Protein AF-A0A3B8MTR1-F1 (afdb_monomer_lite)

Structure (mmCIF, N/CA/C/O backbone):
data_AF-A0A3B8MTR1-F1
#
_entry.id   AF-A0A3B8MTR1-F1
#
loop_
_atom_site.group_PDB
_atom_site.id
_atom_site.type_symbol
_atom_site.label_atom_id
_atom_site.label_alt_id
_atom_site.label_comp_id
_atom_site.label_asym_id
_atom_site.label_entity_id
_atom_site.label_seq_id
_atom_site.pdbx_PDB_ins_code
_atom_site.Cartn_x
_atom_site.Cartn_y
_atom_site.Cartn_z
_atom_site.occupancy
_atom_site.B_iso_or_equiv
_atom_site.auth_seq_id
_atom_site.auth_comp_id
_atom_site.auth_asym_id
_atom_site.auth_atom_id
_atom_site.pdbx_PDB_model_num
ATOM 1 N N . MET A 1 1 ? -18.621 -8.463 -2.144 1.00 40.91 1 MET A N 1
ATOM 2 C CA . MET A 1 1 ? -19.181 -7.485 -1.188 1.00 40.91 1 MET A CA 1
ATOM 3 C C . MET A 1 1 ? -18.095 -7.202 -0.166 1.00 40.91 1 MET A C 1
ATOM 5 O O . MET A 1 1 ? -17.758 -8.110 0.584 1.00 40.91 1 MET A O 1
ATOM 9 N N . ASN A 1 2 ? -17.494 -6.010 -0.208 1.00 54.06 2 ASN A N 1
ATOM 10 C CA . ASN A 1 2 ? -16.421 -5.620 0.709 1.00 54.06 2 ASN A CA 1
ATOM 11 C C . ASN A 1 2 ? -16.984 -5.531 2.130 1.00 54.06 2 ASN A C 1
ATOM 13 O O . ASN A 1 2 ? -17.781 -4.647 2.432 1.00 54.06 2 ASN A O 1
ATOM 17 N N . ALA A 1 3 ? -16.611 -6.479 2.989 1.00 62.44 3 ALA A N 1
ATOM 18 C CA . ALA A 1 3 ? -17.027 -6.463 4.384 1.00 62.44 3 ALA A CA 1
ATOM 19 C C . ALA A 1 3 ? -16.360 -5.281 5.105 1.00 62.44 3 ALA A C 1
ATOM 21 O O . ALA A 1 3 ? -15.131 -5.135 5.074 1.00 62.44 3 ALA A O 1
ATOM 22 N N . VAL A 1 4 ? -17.178 -4.448 5.748 1.00 74.31 4 VAL A N 1
ATOM 23 C CA . VAL A 1 4 ? -16.729 -3.373 6.642 1.00 74.31 4 VAL A CA 1
ATOM 24 C C . VAL A 1 4 ? -15.880 -3.994 7.753 1.00 74.31 4 VAL A C 1
ATOM 26 O O . VAL A 1 4 ? -16.245 -5.036 8.305 1.00 74.31 4 VAL A O 1
ATOM 29 N N . LEU A 1 5 ? -14.721 -3.398 8.046 1.00 86.44 5 LEU A N 1
ATOM 30 C CA . LEU A 1 5 ? -13.875 -3.872 9.139 1.00 86.44 5 LEU A CA 1
ATOM 31 C C . LEU A 1 5 ? -14.591 -3.640 10.478 1.00 86.44 5 LEU A C 1
ATOM 33 O O . LEU A 1 5 ? -15.208 -2.587 10.655 1.00 86.44 5 LEU A O 1
ATOM 37 N N . PRO A 1 6 ? -14.520 -4.588 11.430 1.00 89.75 6 PRO A N 1
ATOM 38 C CA . PRO A 1 6 ? -15.045 -4.344 12.766 1.00 89.75 6 PRO A CA 1
ATOM 39 C C . PRO A 1 6 ? -14.324 -3.138 13.389 1.00 89.75 6 PRO A C 1
ATOM 41 O O . PRO A 1 6 ? -13.149 -2.922 13.078 1.00 89.75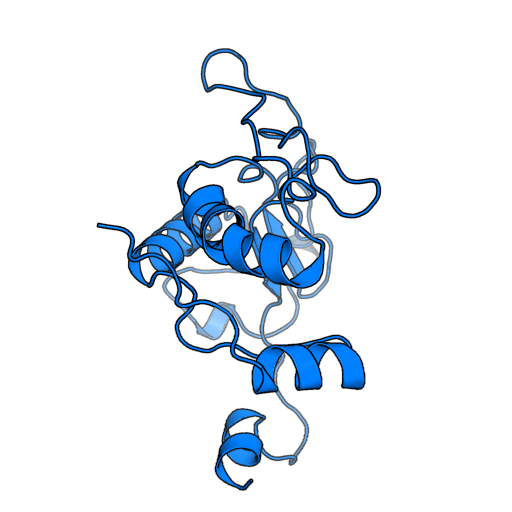 6 PRO A O 1
ATOM 44 N N . PRO A 1 7 ? -14.994 -2.358 14.253 1.00 91.81 7 PRO A N 1
ATOM 45 C CA . PRO A 1 7 ? -14.360 -1.248 14.958 1.00 91.81 7 PRO A CA 1
ATOM 46 C C . PRO A 1 7 ? -13.150 -1.720 15.781 1.00 91.81 7 PRO A C 1
ATOM 48 O O . PRO A 1 7 ? -13.041 -2.906 16.109 1.00 91.81 7 PRO A O 1
ATOM 51 N N . LEU A 1 8 ? -12.242 -0.794 16.102 1.00 94.50 8 LEU A N 1
ATOM 52 C CA . LEU A 1 8 ? -11.182 -1.067 17.068 1.00 94.50 8 LEU A CA 1
ATOM 53 C C . LEU A 1 8 ? -11.823 -1.336 18.434 1.00 94.50 8 LEU A C 1
ATOM 55 O O . LEU A 1 8 ? -12.811 -0.698 18.806 1.00 94.50 8 LEU A O 1
ATOM 59 N N . THR A 1 9 ? -11.285 -2.304 19.172 1.00 95.38 9 THR A N 1
ATOM 60 C CA . THR A 1 9 ? -11.701 -2.531 20.559 1.00 95.38 9 THR A CA 1
ATOM 61 C C . THR A 1 9 ? -11.046 -1.510 21.485 1.00 95.38 9 THR A C 1
ATOM 63 O O . THR A 1 9 ? -10.093 -0.825 21.106 1.00 95.38 9 THR A O 1
ATOM 66 N N . THR A 1 10 ? -11.520 -1.426 22.727 1.00 95.75 10 THR A N 1
ATOM 67 C CA . THR A 1 10 ? -10.874 -0.604 23.757 1.00 95.75 10 THR A CA 1
ATOM 68 C C . THR A 1 10 ? -9.403 -0.985 23.923 1.00 95.75 10 THR A C 1
ATOM 70 O O . THR A 1 10 ? -8.546 -0.110 23.962 1.00 95.75 10 THR A O 1
ATOM 73 N N . GLU A 1 11 ? -9.089 -2.282 23.917 1.00 96.00 11 GLU A N 1
ATOM 74 C CA . GLU A 1 11 ? -7.717 -2.783 24.030 1.00 96.00 11 GLU A CA 1
ATOM 75 C C . GLU A 1 11 ? -6.856 -2.399 22.818 1.00 96.00 11 GLU A C 1
ATOM 77 O O . GLU A 1 11 ? -5.685 -2.068 22.988 1.00 96.00 11 GLU A O 1
ATOM 82 N N . ASP A 1 12 ? -7.411 -2.410 21.597 1.00 95.94 12 ASP A N 1
ATOM 83 C CA . ASP A 1 12 ? -6.696 -1.929 20.405 1.00 95.94 12 ASP A CA 1
ATOM 84 C C . ASP A 1 12 ? -6.325 -0.440 20.550 1.00 95.94 12 ASP A C 1
ATOM 86 O O . ASP A 1 12 ? -5.208 -0.038 20.213 1.00 95.94 12 ASP A O 1
ATOM 90 N N . ILE A 1 13 ? -7.258 0.378 21.051 1.00 95.25 13 ILE A N 1
ATOM 91 C CA . ILE A 1 13 ? -7.058 1.819 21.257 1.00 95.25 13 ILE A CA 1
ATOM 92 C C . ILE A 1 13 ? -6.037 2.059 22.373 1.00 95.25 13 ILE A C 1
ATOM 94 O O . ILE A 1 13 ? -5.127 2.868 22.201 1.00 95.25 13 ILE A O 1
ATOM 98 N N . GLU A 1 14 ? -6.122 1.331 23.486 1.00 95.44 14 GLU A N 1
ATOM 99 C CA . GLU A 1 14 ? -5.139 1.402 24.572 1.00 95.44 14 GLU A CA 1
ATOM 100 C C . GLU A 1 14 ? -3.734 1.022 24.090 1.00 95.44 14 GLU A C 1
ATOM 102 O O . GLU A 1 14 ? -2.773 1.738 24.381 1.00 95.44 14 GLU A O 1
ATOM 107 N N . GLN A 1 15 ? -3.603 -0.048 23.295 1.00 95.56 15 GLN A N 1
ATOM 108 C CA . GLN A 1 15 ? -2.327 -0.429 22.682 1.00 95.56 15 GLN A CA 1
ATOM 109 C C . GLN A 1 15 ? -1.788 0.668 21.767 1.00 95.56 15 GLN A C 1
ATOM 111 O O . GLN A 1 15 ? -0.591 0.962 21.818 1.00 95.56 15 GLN A O 1
ATOM 116 N N . PHE A 1 16 ? -2.652 1.283 20.957 1.00 94.56 16 PHE A N 1
ATOM 117 C CA . PHE A 1 16 ? -2.261 2.386 20.090 1.00 94.56 16 PHE A CA 1
ATOM 118 C C . PHE A 1 16 ? -1.787 3.602 20.895 1.00 94.56 16 PHE A C 1
ATOM 120 O O . PHE A 1 16 ? -0.731 4.149 20.592 1.00 94.56 16 PHE A O 1
ATOM 127 N N . VAL A 1 17 ? -2.507 3.996 21.949 1.00 94.12 17 VAL A N 1
ATOM 128 C CA . VAL A 1 17 ? -2.125 5.125 22.816 1.00 94.12 17 VAL A CA 1
ATOM 129 C C . VAL A 1 17 ? -0.794 4.861 23.526 1.00 94.12 17 VAL A C 1
ATOM 131 O O . VAL A 1 17 ? 0.030 5.766 23.636 1.00 94.12 17 VAL A O 1
ATOM 134 N N . GLN A 1 18 ? -0.561 3.631 23.988 1.00 96.00 18 GLN A N 1
ATOM 135 C CA . GLN A 1 18 ? 0.661 3.271 24.713 1.00 96.00 18 GLN A CA 1
ATOM 136 C C . GLN A 1 18 ? 1.885 3.129 23.799 1.00 96.00 18 GLN A C 1
ATOM 138 O O . GLN A 1 18 ? 2.979 3.542 24.179 1.00 96.00 18 GLN A O 1
ATOM 143 N N . ASN A 1 19 ? 1.716 2.543 22.609 1.00 95.62 19 ASN A N 1
ATOM 144 C CA . ASN A 1 19 ? 2.835 2.131 21.752 1.00 95.62 19 ASN A CA 1
ATOM 145 C C . ASN A 1 19 ? 2.981 2.966 20.471 1.00 95.62 19 ASN A C 1
ATOM 147 O O . ASN A 1 19 ? 3.991 2.859 19.779 1.00 95.62 19 ASN A O 1
ATOM 151 N N . GLY A 1 20 ? 1.974 3.766 20.119 1.00 90.50 20 GLY A N 1
ATOM 152 C CA . GLY A 1 20 ? 1.902 4.510 18.860 1.00 90.50 20 GLY A CA 1
ATOM 153 C C . GLY A 1 20 ? 1.512 3.666 17.640 1.00 90.50 20 GLY A C 1
ATOM 154 O O . GLY A 1 20 ? 1.528 4.176 16.521 1.00 90.50 20 GLY A O 1
ATOM 155 N N . PHE A 1 21 ? 1.179 2.381 17.815 1.00 91.25 21 PHE A N 1
ATOM 156 C CA . PHE A 1 21 ? 0.740 1.492 16.736 1.00 91.25 21 PHE A CA 1
ATOM 157 C C . PHE A 1 21 ? -0.171 0.368 17.248 1.00 91.25 21 PHE A C 1
ATOM 159 O O . PHE A 1 21 ? -0.127 -0.001 18.418 1.00 91.25 21 PHE A O 1
ATOM 166 N N . VAL A 1 22 ? -0.962 -0.213 16.340 1.00 91.50 22 VAL A N 1
ATOM 167 C CA . VAL A 1 22 ? -1.753 -1.431 16.576 1.00 91.50 22 VAL A CA 1
ATOM 168 C C . VAL A 1 22 ? -1.609 -2.381 15.386 1.00 91.50 22 VAL A C 1
ATOM 170 O O . VAL A 1 22 ? -1.570 -1.950 14.233 1.00 91.50 22 VAL A O 1
ATOM 173 N N . ILE A 1 23 ? -1.514 -3.687 15.652 1.00 90.25 23 ILE A N 1
ATOM 174 C CA . ILE A 1 23 ? -1.383 -4.714 14.610 1.00 90.25 23 ILE A CA 1
ATOM 175 C C . ILE A 1 23 ? -2.715 -5.437 14.439 1.00 90.25 23 ILE A C 1
ATOM 177 O O . ILE A 1 23 ? -3.147 -6.202 15.300 1.00 90.25 23 ILE A O 1
ATOM 181 N N . LYS A 1 24 ? -3.339 -5.263 13.274 1.00 89.19 24 LYS A N 1
ATOM 182 C CA . LYS A 1 24 ? -4.597 -5.927 12.923 1.00 89.19 24 LYS A CA 1
ATOM 183 C C . LYS A 1 24 ? -4.369 -6.934 11.797 1.00 89.19 24 LYS A C 1
ATOM 185 O O . LYS A 1 24 ? -3.812 -6.619 10.747 1.00 89.19 24 LYS A O 1
ATOM 190 N N . ARG A 1 25 ? -4.796 -8.178 12.018 1.00 88.44 25 ARG A N 1
ATOM 191 C CA . ARG A 1 25 ? -4.672 -9.270 11.038 1.00 88.44 25 ARG A CA 1
ATOM 192 C C . ARG A 1 25 ? -5.911 -9.337 10.150 1.00 88.44 25 ARG A C 1
ATOM 194 O O . ARG A 1 25 ? -7.003 -9.004 10.593 1.00 88.44 25 ARG A O 1
ATOM 201 N N . LYS A 1 26 ? -5.742 -9.851 8.925 1.00 86.00 26 LYS A N 1
ATOM 202 C CA . LYS A 1 26 ? -6.838 -10.102 7.963 1.00 86.00 26 LYS A CA 1
ATOM 203 C C . LYS A 1 26 ? -7.657 -8.848 7.609 1.00 86.00 26 LYS A C 1
ATOM 205 O O . LYS A 1 26 ? -8.849 -8.937 7.344 1.00 86.00 26 LYS A O 1
ATOM 210 N N . VAL A 1 27 ? -7.004 -7.686 7.615 1.00 88.19 27 VAL A N 1
ATOM 211 C CA . VAL A 1 27 ? -7.631 -6.393 7.293 1.00 88.19 27 VAL A CA 1
ATOM 212 C C . VAL A 1 27 ? -7.679 -6.115 5.800 1.00 88.19 27 VAL A C 1
ATOM 214 O O . VAL A 1 27 ? -8.575 -5.427 5.330 1.00 88.19 27 VAL A O 1
ATOM 217 N N . LEU A 1 28 ? -6.719 -6.659 5.054 1.00 87.50 28 LEU A N 1
ATOM 218 C CA . LEU A 1 28 ? -6.625 -6.494 3.612 1.00 87.50 28 LEU A CA 1
ATOM 219 C C . LEU A 1 28 ? -7.468 -7.558 2.910 1.00 87.50 28 LEU A C 1
ATOM 221 O O . LEU A 1 28 ? -7.451 -8.726 3.307 1.00 87.50 28 LEU A O 1
ATOM 225 N N . ASP A 1 29 ? -8.211 -7.155 1.879 1.00 88.19 29 ASP A N 1
ATOM 226 C CA . ASP A 1 29 ? -8.983 -8.091 1.062 1.00 88.19 29 ASP A CA 1
ATOM 227 C C . ASP A 1 29 ? -8.014 -8.904 0.181 1.00 88.19 29 ASP A C 1
ATOM 229 O O . ASP A 1 29 ? -7.235 -8.305 -0.566 1.00 88.19 29 ASP A O 1
ATOM 233 N N . PRO A 1 30 ? -8.024 -10.250 0.241 1.00 89.88 30 PRO A N 1
ATOM 234 C CA . PRO A 1 30 ? -7.091 -11.068 -0.530 1.00 89.88 30 PRO A CA 1
ATOM 235 C C . PRO A 1 30 ? -7.188 -10.882 -2.051 1.00 89.88 30 PRO A C 1
ATOM 237 O O . PRO A 1 30 ? -6.163 -10.971 -2.731 1.00 89.88 30 PRO A O 1
ATOM 240 N N . ALA A 1 31 ? -8.385 -10.628 -2.588 1.00 90.69 31 ALA A N 1
ATOM 241 C CA . ALA A 1 31 ? -8.590 -10.407 -4.015 1.00 90.69 31 ALA A CA 1
ATOM 242 C C . ALA A 1 31 ? -8.032 -9.044 -4.439 1.00 90.69 31 ALA A C 1
ATOM 244 O O . ALA A 1 31 ? -7.302 -8.971 -5.426 1.00 90.69 31 ALA A O 1
ATOM 245 N N . LEU A 1 32 ? -8.267 -7.992 -3.647 1.00 89.31 32 LEU A N 1
ATOM 246 C CA . LEU A 1 32 ? -7.661 -6.678 -3.898 1.00 89.31 32 LEU A CA 1
ATOM 247 C C . LEU A 1 32 ? -6.132 -6.714 -3.726 1.00 89.31 32 LEU A C 1
ATOM 249 O O . LEU A 1 32 ? -5.412 -6.101 -4.509 1.00 89.31 32 LEU A O 1
ATOM 253 N N . CYS A 1 33 ? -5.598 -7.494 -2.777 1.00 90.06 33 CYS A N 1
ATOM 254 C CA . CYS A 1 33 ? -4.154 -7.737 -2.675 1.00 90.06 33 CYS A CA 1
ATOM 255 C C . CYS A 1 33 ? -3.587 -8.438 -3.915 1.00 90.06 33 CYS A C 1
ATOM 257 O O . CYS A 1 33 ? -2.474 -8.127 -4.343 1.00 90.06 33 CYS A O 1
ATOM 259 N N . ALA A 1 34 ? -4.311 -9.414 -4.469 1.00 91.50 34 ALA A N 1
ATOM 260 C CA . ALA A 1 34 ? -3.904 -10.080 -5.700 1.00 91.50 34 ALA A CA 1
ATOM 261 C C . ALA A 1 34 ? -3.896 -9.094 -6.874 1.00 91.50 34 ALA A C 1
ATOM 263 O O . ALA A 1 34 ? -2.882 -8.991 -7.557 1.00 91.50 34 ALA A O 1
ATOM 264 N N . ALA A 1 35 ? -4.952 -8.292 -7.016 1.00 90.31 35 ALA A N 1
ATOM 265 C CA . ALA A 1 35 ? -5.058 -7.274 -8.055 1.00 90.31 35 ALA A CA 1
ATOM 266 C C . ALA A 1 35 ? -3.975 -6.181 -7.927 1.00 90.31 35 ALA A C 1
ATOM 268 O O . ALA A 1 35 ? -3.398 -5.753 -8.924 1.00 90.31 35 ALA A O 1
ATOM 269 N N . ALA A 1 36 ? -3.642 -5.760 -6.703 1.00 88.75 36 ALA A N 1
ATOM 270 C CA . ALA A 1 36 ? -2.543 -4.832 -6.429 1.00 88.75 36 ALA A CA 1
ATOM 271 C C . ALA A 1 36 ? -1.184 -5.409 -6.855 1.00 88.75 36 ALA A C 1
ATOM 273 O O . ALA A 1 36 ? -0.368 -4.719 -7.467 1.00 88.75 36 ALA A O 1
ATOM 274 N N . ARG A 1 37 ? -0.945 -6.694 -6.564 1.00 91.31 37 ARG A N 1
ATOM 275 C CA . ARG A 1 37 ? 0.269 -7.404 -6.984 1.00 91.31 37 ARG A CA 1
ATOM 276 C C . ARG A 1 37 ? 0.330 -7.566 -8.503 1.00 91.31 37 ARG A C 1
ATOM 278 O O . ARG A 1 37 ? 1.409 -7.434 -9.072 1.00 91.31 37 ARG A O 1
ATOM 285 N N . ASP A 1 38 ? -0.799 -7.829 -9.154 1.00 92.62 38 ASP A N 1
ATOM 286 C CA . ASP A 1 38 ? -0.874 -7.927 -10.613 1.00 92.62 38 ASP A CA 1
ATOM 287 C C . ASP A 1 38 ? -0.493 -6.608 -11.281 1.00 92.62 38 ASP A C 1
ATOM 289 O O . ASP A 1 38 ? 0.320 -6.609 -12.204 1.00 92.62 38 ASP A O 1
ATOM 293 N N . ARG A 1 39 ? -1.007 -5.490 -10.760 1.00 89.44 39 ARG A N 1
ATOM 294 C CA . ARG A 1 39 ? -0.651 -4.138 -11.207 1.00 89.44 39 ARG A CA 1
ATOM 295 C C . ARG A 1 39 ? 0.821 -3.818 -10.986 1.00 89.44 39 ARG A C 1
ATOM 297 O O . ARG A 1 39 ? 1.463 -3.313 -11.899 1.00 89.44 39 ARG A O 1
ATOM 304 N N . LEU A 1 40 ? 1.367 -4.166 -9.816 1.00 90.31 40 LEU A N 1
ATOM 305 C CA . LEU A 1 40 ? 2.797 -4.017 -9.544 1.00 90.31 40 LEU A CA 1
ATOM 306 C C . LEU A 1 40 ? 3.623 -4.719 -10.630 1.00 90.31 40 LEU A C 1
ATOM 308 O O . LEU A 1 40 ? 4.455 -4.088 -11.271 1.00 90.31 40 LEU A O 1
ATOM 312 N N . TRP A 1 41 ? 3.334 -5.995 -10.903 1.00 92.75 41 TRP A N 1
ATOM 313 C CA . TRP A 1 41 ? 4.030 -6.755 -11.944 1.00 92.75 41 TRP A CA 1
ATOM 314 C C . TRP A 1 41 ? 3.801 -6.234 -13.364 1.00 92.75 41 TRP A C 1
ATOM 316 O O . TRP A 1 41 ? 4.714 -6.335 -14.178 1.00 92.75 41 TRP A O 1
ATOM 326 N N . ALA A 1 42 ? 2.628 -5.679 -13.673 1.00 91.00 42 ALA A N 1
ATOM 327 C CA . ALA A 1 42 ? 2.363 -5.061 -14.972 1.00 91.00 42 ALA A CA 1
ATOM 328 C C . ALA A 1 42 ? 3.261 -3.837 -15.217 1.00 91.00 42 ALA A C 1
ATOM 330 O O . ALA A 1 42 ? 3.724 -3.632 -16.337 1.00 91.00 42 ALA A O 1
ATOM 331 N N . GLY A 1 43 ? 3.570 -3.081 -14.160 1.00 87.38 43 GLY A N 1
ATOM 332 C CA . GLY A 1 43 ? 4.538 -1.988 -14.191 1.00 87.38 43 GLY A CA 1
ATOM 333 C C . GLY A 1 43 ? 6.000 -2.446 -14.155 1.00 87.38 43 GLY A C 1
ATOM 334 O O . GLY A 1 43 ? 6.892 -1.608 -14.075 1.00 87.38 43 GLY A O 1
ATOM 335 N N . ASN A 1 44 ? 6.314 -3.744 -14.168 1.00 90.69 44 ASN A N 1
ATOM 336 C CA . ASN A 1 44 ? 7.704 -4.190 -14.103 1.00 90.69 44 ASN A CA 1
ATOM 337 C C . ASN A 1 44 ? 8.461 -3.858 -15.398 1.00 90.69 44 ASN A C 1
ATOM 339 O O . ASN A 1 44 ? 8.132 -4.370 -16.464 1.00 90.69 44 ASN A O 1
ATOM 343 N N . THR A 1 45 ? 9.524 -3.060 -15.296 1.00 88.38 45 THR A N 1
ATOM 344 C CA . THR A 1 45 ? 10.445 -2.794 -16.417 1.00 88.38 45 THR A CA 1
ATOM 345 C C . THR A 1 45 ? 11.828 -3.413 -16.207 1.00 88.38 45 THR A C 1
ATOM 347 O O . THR A 1 45 ? 12.739 -3.159 -16.991 1.00 88.38 45 THR A O 1
ATOM 350 N N . SER A 1 46 ? 11.989 -4.229 -15.162 1.00 89.38 46 SER A N 1
ATOM 351 C CA . SER A 1 46 ? 13.208 -4.987 -14.904 1.00 89.38 46 SER A CA 1
ATOM 352 C C . SER A 1 46 ? 13.312 -6.204 -15.815 1.00 89.38 46 SER A C 1
ATOM 354 O O . SER A 1 46 ? 12.354 -6.955 -15.989 1.00 89.38 46 SER A O 1
ATOM 356 N N . ILE A 1 47 ? 14.514 -6.442 -16.339 1.00 86.88 47 ILE A N 1
ATOM 357 C CA . ILE A 1 47 ? 14.851 -7.685 -17.051 1.00 86.88 47 ILE A CA 1
ATOM 358 C C . ILE A 1 47 ? 15.283 -8.815 -16.101 1.00 86.88 47 ILE A C 1
ATOM 360 O O . ILE A 1 47 ? 15.418 -9.960 -16.531 1.00 86.88 47 ILE A O 1
ATOM 364 N N . GLN A 1 48 ? 15.535 -8.494 -14.829 1.00 87.81 48 GLN A N 1
ATOM 365 C CA . GLN A 1 48 ? 16.060 -9.419 -13.821 1.00 87.81 48 GLN A CA 1
ATOM 366 C C . GLN A 1 48 ? 14.945 -9.970 -12.940 1.00 87.81 48 GLN A C 1
ATOM 368 O O . GLN A 1 48 ? 14.867 -11.179 -12.739 1.00 87.81 48 GLN A O 1
ATOM 373 N N . LEU A 1 49 ? 14.050 -9.100 -12.465 1.00 91.31 49 LEU A N 1
ATOM 374 C CA . LEU A 1 49 ? 12.891 -9.498 -11.678 1.00 91.31 49 LEU A CA 1
ATOM 375 C C . LEU A 1 49 ? 11.879 -10.213 -12.568 1.00 91.31 49 LEU A C 1
ATOM 377 O O . LEU A 1 49 ? 11.258 -9.606 -13.444 1.00 91.31 49 LEU A O 1
ATOM 381 N N . ARG A 1 50 ? 11.668 -11.503 -12.309 1.00 92.56 50 ARG A N 1
ATOM 382 C CA . ARG A 1 50 ? 10.707 -12.336 -13.033 1.00 92.56 50 ARG A CA 1
ATOM 383 C C . ARG A 1 50 ? 9.552 -12.736 -12.129 1.00 92.56 50 ARG A C 1
ATOM 385 O O . ARG A 1 50 ? 9.750 -13.381 -11.105 1.00 92.56 50 ARG A O 1
ATOM 392 N N . ARG A 1 51 ? 8.327 -12.414 -12.551 1.00 93.88 51 ARG A N 1
ATOM 393 C CA . ARG A 1 51 ? 7.092 -12.722 -11.810 1.00 93.88 51 ARG A CA 1
ATOM 394 C C . ARG A 1 51 ? 6.918 -14.202 -11.485 1.00 93.88 51 ARG A C 1
ATOM 396 O O . ARG A 1 51 ? 6.384 -14.524 -10.434 1.00 93.88 51 ARG A O 1
ATOM 403 N N . ASP A 1 52 ? 7.341 -15.083 -12.377 1.00 94.75 52 ASP A N 1
ATOM 404 C CA . ASP A 1 52 ? 7.105 -16.522 -12.230 1.00 94.75 52 ASP A CA 1
ATOM 405 C C . ASP A 1 52 ? 8.341 -17.272 -11.713 1.00 94.75 52 ASP A C 1
ATOM 407 O O . ASP A 1 52 ? 8.352 -18.499 -11.664 1.00 94.75 52 ASP A O 1
ATOM 411 N N . ASP A 1 53 ? 9.387 -16.544 -11.309 1.00 93.88 53 ASP A N 1
ATOM 412 C CA . ASP A 1 53 ? 10.637 -17.119 -10.815 1.00 93.88 53 ASP A CA 1
ATOM 413 C C . ASP A 1 53 ? 11.072 -16.439 -9.503 1.00 93.88 53 ASP A C 1
ATOM 415 O O . ASP A 1 53 ? 11.809 -15.445 -9.526 1.00 93.88 53 ASP A O 1
ATOM 419 N N . PRO A 1 54 ? 10.637 -16.977 -8.345 1.00 91.06 54 PRO A N 1
ATOM 420 C CA . PRO A 1 54 ? 10.952 -16.425 -7.029 1.00 91.06 54 PRO A CA 1
ATOM 421 C C . PRO A 1 54 ? 12.442 -16.336 -6.705 1.00 91.06 54 PRO A C 1
ATOM 423 O O . PRO A 1 54 ? 12.827 -15.543 -5.847 1.00 91.06 54 PRO A O 1
ATOM 426 N N . SER A 1 55 ? 13.294 -17.114 -7.385 1.00 89.75 55 SER A N 1
ATOM 427 C CA . SER A 1 55 ? 14.746 -17.032 -7.186 1.00 89.75 55 SER A CA 1
ATOM 428 C C . SER A 1 55 ? 15.313 -15.675 -7.608 1.00 89.75 55 SER A C 1
ATOM 430 O O . SER A 1 55 ? 16.329 -15.239 -7.076 1.00 89.75 55 SER A O 1
ATOM 432 N N . THR A 1 56 ? 14.615 -14.967 -8.501 1.00 90.94 56 THR A N 1
ATOM 433 C CA . THR A 1 56 ? 15.001 -13.626 -8.956 1.00 90.94 56 THR A CA 1
ATOM 434 C C . THR A 1 56 ? 14.632 -12.514 -7.978 1.00 90.94 56 THR A C 1
ATOM 436 O O . THR A 1 56 ? 15.029 -11.374 -8.185 1.00 90.94 56 THR A O 1
ATOM 439 N N . TRP A 1 57 ? 13.860 -12.807 -6.927 1.00 90.00 57 TRP A N 1
ATOM 440 C CA . TRP A 1 57 ? 13.372 -11.784 -5.996 1.00 90.00 57 TRP A CA 1
ATOM 441 C C . TRP A 1 57 ? 14.330 -11.533 -4.833 1.00 90.00 57 TRP A C 1
ATOM 443 O O . TRP A 1 57 ? 14.070 -10.640 -4.032 1.00 90.00 57 TRP A O 1
ATOM 453 N N . ILE A 1 58 ? 15.385 -12.342 -4.698 1.00 88.50 58 ILE A N 1
ATOM 454 C CA . ILE A 1 58 ? 16.314 -12.272 -3.573 1.00 88.50 58 ILE A CA 1
ATOM 455 C C . ILE A 1 58 ? 17.503 -11.376 -3.919 1.00 88.50 58 ILE A C 1
ATOM 457 O O . ILE A 1 58 ? 18.155 -11.559 -4.945 1.00 88.50 58 ILE A O 1
ATOM 461 N N . GLY A 1 59 ? 17.839 -10.481 -2.995 1.00 81.12 59 GLY A N 1
ATOM 462 C CA . GLY A 1 59 ? 19.059 -9.687 -3.047 1.00 81.12 59 GLY A CA 1
ATOM 463 C C . GLY A 1 59 ? 18.887 -8.323 -3.714 1.00 81.12 59 GLY A C 1
ATOM 464 O O . GLY A 1 59 ? 17.780 -7.926 -4.090 1.00 81.12 59 GLY A O 1
ATOM 465 N N . PRO A 1 60 ? 19.984 -7.554 -3.795 1.00 86.06 60 PRO A N 1
ATOM 466 C CA . PRO A 1 60 ? 19.946 -6.254 -4.428 1.00 86.06 60 PRO A CA 1
ATOM 467 C C . PRO A 1 60 ? 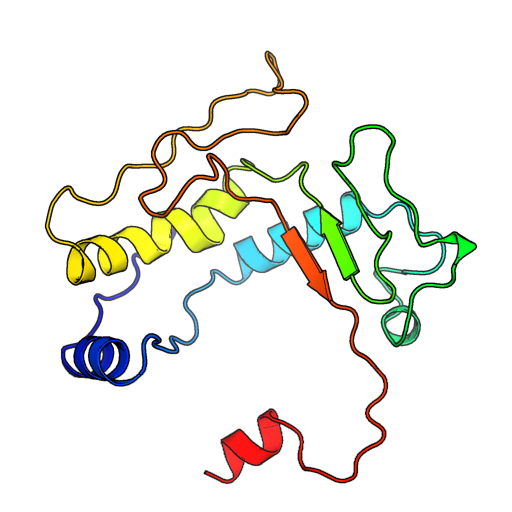19.765 -6.399 -5.941 1.00 86.06 60 PRO A C 1
ATOM 469 O O . PRO A 1 60 ? 20.363 -7.263 -6.584 1.00 86.06 60 PRO A O 1
ATOM 472 N N . LEU A 1 61 ? 18.987 -5.491 -6.517 1.00 87.69 61 LEU A N 1
ATOM 473 C CA . LEU A 1 61 ? 18.941 -5.258 -7.949 1.00 87.69 61 LEU A CA 1
ATOM 474 C C . LEU A 1 61 ? 20.345 -4.904 -8.451 1.00 87.69 61 LEU A C 1
ATOM 476 O O . LEU A 1 61 ? 21.030 -4.089 -7.819 1.00 87.69 61 LEU A O 1
ATOM 480 N N . PRO A 1 62 ? 20.783 -5.464 -9.589 1.00 88.38 62 PRO A N 1
ATOM 481 C CA . PRO A 1 62 ? 22.044 -5.057 -10.189 1.00 88.38 62 PRO A CA 1
ATOM 482 C C . PRO A 1 62 ? 21.979 -3.584 -10.598 1.00 88.38 62 PRO A C 1
ATOM 484 O O . PRO A 1 62 ? 20.919 -3.094 -10.980 1.00 88.38 62 PRO A O 1
ATOM 487 N N . GLU A 1 63 ? 23.119 -2.889 -10.578 1.00 90.38 63 GLU A N 1
ATOM 488 C CA . GLU A 1 63 ? 23.199 -1.452 -10.898 1.00 90.38 63 GLU A CA 1
ATOM 489 C C . GLU A 1 63 ? 22.545 -1.100 -12.243 1.00 90.38 63 GLU A C 1
ATOM 491 O O . GLU A 1 63 ? 21.885 -0.074 -12.367 1.00 90.38 63 GLU A O 1
ATOM 496 N N . SER A 1 64 ? 22.647 -1.988 -13.238 1.00 90.06 64 SER A N 1
ATOM 497 C CA . SER A 1 64 ? 22.017 -1.814 -14.554 1.00 90.06 64 SER A CA 1
ATOM 498 C C . SER A 1 64 ? 20.487 -1.730 -14.517 1.00 90.06 64 SER A C 1
ATOM 500 O O . SER A 1 64 ? 19.880 -1.256 -15.471 1.00 90.06 64 SER A O 1
ATOM 502 N N . ASP A 1 65 ? 19.864 -2.241 -13.457 1.00 90.00 65 ASP A N 1
ATOM 503 C CA . ASP A 1 65 ? 18.416 -2.262 -13.254 1.00 90.00 65 ASP A CA 1
ATOM 504 C C . ASP A 1 65 ? 17.948 -1.252 -12.187 1.00 90.00 65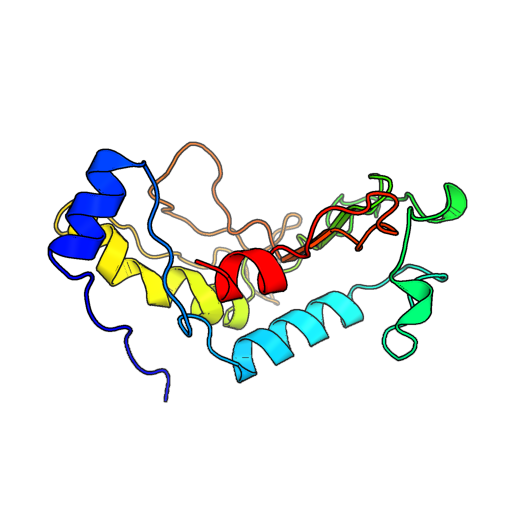 ASP A C 1
ATOM 506 O O . ASP A 1 65 ? 16.746 -1.052 -11.988 1.00 90.00 65 ASP A O 1
ATOM 510 N N . GLN A 1 66 ? 18.894 -0.562 -11.537 1.00 92.25 66 GLN A N 1
ATOM 511 C CA . GLN A 1 66 ? 18.631 0.501 -10.568 1.00 92.25 66 GLN A CA 1
ATOM 512 C C . GLN A 1 66 ? 18.297 1.820 -11.270 1.00 92.25 66 GLN A C 1
ATOM 514 O O . GLN A 1 66 ? 19.005 2.823 -11.177 1.00 92.25 66 GLN A O 1
ATOM 519 N N . VAL A 1 67 ? 17.191 1.816 -12.004 1.00 91.56 67 VAL A N 1
ATOM 520 C CA . VAL A 1 67 ? 16.758 2.938 -12.835 1.00 91.56 67 VAL A CA 1
ATOM 521 C C . VAL A 1 67 ? 15.388 3.446 -12.406 1.00 91.56 67 VAL A C 1
ATOM 523 O O . VAL A 1 67 ? 14.568 2.720 -11.842 1.00 91.56 67 VAL A O 1
ATOM 526 N N . SER A 1 68 ? 15.138 4.718 -12.693 1.00 90.56 68 SER A N 1
ATOM 527 C CA . SER A 1 68 ? 13.805 5.307 -12.635 1.00 90.56 68 SER A CA 1
ATOM 528 C C . SER A 1 68 ? 13.344 5.622 -14.050 1.00 90.56 68 SER A C 1
ATOM 530 O O . SER A 1 68 ? 14.1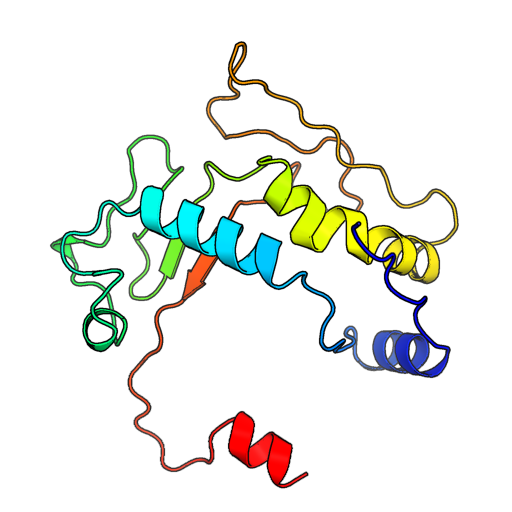46 6.039 -14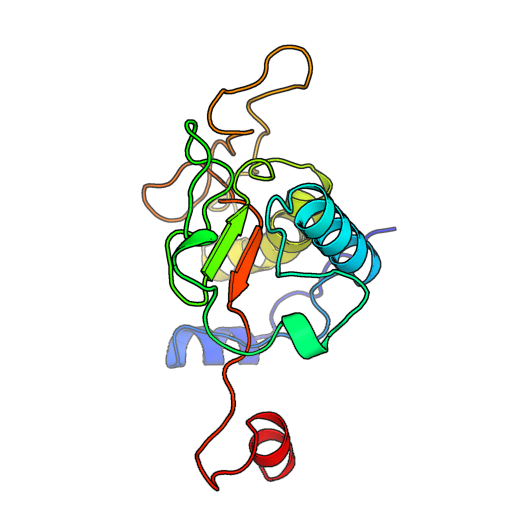.889 1.00 90.56 68 SER A O 1
ATOM 532 N N . THR A 1 69 ? 12.047 5.482 -14.311 1.00 87.25 69 THR A N 1
ATOM 533 C CA . THR A 1 69 ? 11.441 6.088 -15.500 1.00 87.25 69 THR A CA 1
ATOM 534 C C . THR A 1 69 ? 11.633 7.612 -15.475 1.00 87.25 69 THR A C 1
ATOM 536 O O . THR A 1 69 ? 11.744 8.189 -14.385 1.00 87.25 69 THR A O 1
ATOM 539 N N . PRO A 1 70 ? 11.680 8.294 -16.641 1.00 85.19 70 PRO A N 1
ATOM 540 C CA . PRO A 1 70 ? 11.910 9.743 -16.706 1.00 85.19 70 PRO A CA 1
ATOM 541 C C . PRO A 1 70 ? 10.904 10.590 -15.914 1.00 85.19 70 PRO A C 1
ATOM 543 O O . PRO A 1 70 ? 11.243 11.674 -15.448 1.00 85.19 70 PRO A O 1
ATOM 546 N N . ASP A 1 71 ? 9.675 10.097 -15.758 1.00 81.25 71 ASP A N 1
ATOM 547 C CA . ASP A 1 71 ? 8.602 10.730 -14.983 1.00 81.25 71 ASP A CA 1
ATOM 548 C C . ASP A 1 71 ? 8.679 10.457 -13.466 1.00 81.25 71 ASP A C 1
ATOM 550 O O . ASP A 1 71 ? 7.960 11.085 -12.688 1.00 81.25 71 ASP A O 1
ATOM 554 N N . GLY A 1 72 ? 9.552 9.546 -13.025 1.00 83.12 72 GLY A N 1
ATOM 555 C CA . GLY A 1 72 ? 9.687 9.152 -11.622 1.00 83.12 72 GLY A CA 1
ATOM 556 C C . GLY A 1 72 ? 8.573 8.242 -11.096 1.00 83.12 72 GLY A C 1
ATOM 557 O O . GLY A 1 72 ? 8.517 7.997 -9.887 1.00 83.12 72 GLY A O 1
ATOM 558 N N . LEU A 1 73 ? 7.668 7.763 -11.956 1.00 83.25 73 LEU A N 1
ATOM 559 C CA . LEU A 1 73 ? 6.510 6.968 -11.539 1.00 83.25 73 LEU A CA 1
ATOM 560 C C . LEU A 1 73 ? 6.848 5.505 -11.268 1.00 83.25 73 LEU A C 1
ATOM 562 O O . LEU A 1 73 ? 6.175 4.868 -10.461 1.00 83.25 73 LEU A O 1
ATOM 566 N N . ASN A 1 74 ? 7.899 4.980 -11.885 1.00 89.00 74 ASN A N 1
ATOM 567 C CA . ASN A 1 74 ? 8.382 3.632 -11.650 1.00 89.00 74 ASN A CA 1
ATOM 568 C C . ASN A 1 74 ? 9.873 3.685 -11.341 1.00 89.00 74 ASN A C 1
ATOM 570 O O . ASN A 1 74 ? 10.712 3.881 -12.221 1.00 89.00 74 ASN A O 1
ATOM 574 N N . ASP A 1 75 ? 10.177 3.556 -10.058 1.00 90.00 75 ASP A N 1
ATOM 575 C CA . ASP A 1 75 ? 11.474 3.895 -9.507 1.00 90.00 75 ASP A CA 1
ATOM 576 C C . ASP A 1 75 ? 12.076 2.701 -8.765 1.00 90.00 75 ASP A C 1
ATOM 578 O O . ASP A 1 75 ? 11.543 2.236 -7.749 1.00 90.00 75 ASP A O 1
ATOM 582 N N . ARG A 1 76 ? 13.210 2.225 -9.286 1.00 92.12 76 ARG A N 1
ATOM 583 C CA . ARG A 1 76 ? 14.023 1.133 -8.738 1.00 92.12 76 ARG A CA 1
ATOM 584 C C . ARG A 1 76 ? 15.446 1.567 -8.401 1.00 92.12 76 ARG A C 1
ATOM 586 O O . ARG A 1 76 ? 16.328 0.738 -8.241 1.00 92.12 76 ARG A O 1
ATOM 593 N N . THR A 1 77 ? 15.686 2.867 -8.250 1.00 89.69 77 THR A N 1
ATOM 594 C CA . THR A 1 77 ? 17.025 3.411 -7.948 1.00 89.69 77 THR A CA 1
ATOM 595 C C . THR A 1 77 ? 17.606 2.969 -6.599 1.00 89.69 77 THR A C 1
ATOM 597 O O . THR A 1 77 ? 18.776 3.214 -6.331 1.00 89.69 77 THR A O 1
ATOM 600 N N . GLY A 1 78 ? 16.813 2.342 -5.724 1.00 84.56 78 GLY A N 1
ATOM 601 C CA . GLY A 1 78 ? 17.305 1.777 -4.470 1.00 84.56 78 GLY A CA 1
ATOM 602 C C . GLY A 1 78 ? 17.694 0.311 -4.631 1.00 84.56 78 GLY A C 1
ATOM 603 O O . GLY A 1 78 ? 16.952 -0.446 -5.247 1.00 84.56 78 GLY A O 1
ATOM 604 N N . ASN A 1 79 ? 18.784 -0.111 -3.981 1.00 84.00 79 ASN A N 1
ATOM 605 C CA . ASN A 1 79 ? 19.332 -1.470 -4.098 1.00 84.00 79 ASN A CA 1
ATOM 606 C C . ASN A 1 79 ? 18.283 -2.583 -3.982 1.00 84.00 79 ASN A C 1
ATOM 608 O O . ASN A 1 79 ? 18.304 -3.506 -4.776 1.00 84.00 79 ASN A O 1
ATOM 612 N N . CYS A 1 80 ? 17.356 -2.506 -3.026 1.00 87.88 80 CYS A N 1
ATOM 613 C CA . CYS A 1 80 ? 16.318 -3.529 -2.835 1.00 87.88 80 CYS A CA 1
ATOM 614 C C . CYS A 1 80 ? 14.901 -2.956 -2.968 1.00 87.88 80 CYS A C 1
ATOM 616 O O . CYS A 1 80 ? 13.946 -3.591 -2.534 1.00 87.88 80 CYS A O 1
ATOM 618 N N . GLY A 1 81 ? 14.747 -1.726 -3.459 1.00 89.81 81 GLY A N 1
ATOM 619 C CA . GLY A 1 81 ? 13.480 -1.002 -3.404 1.00 89.81 81 GLY A CA 1
ATOM 620 C C . GLY A 1 81 ? 12.862 -0.836 -4.780 1.00 89.81 81 GLY A C 1
ATOM 621 O O . GLY A 1 81 ? 13.511 -0.320 -5.682 1.00 89.81 81 GLY A O 1
ATOM 622 N N . TRP A 1 82 ? 11.583 -1.172 -4.910 1.00 92.00 82 TRP A N 1
ATOM 623 C CA . TRP A 1 82 ? 10.793 -0.855 -6.093 1.00 92.00 82 TRP A CA 1
ATOM 624 C C . TRP A 1 82 ? 9.532 -0.090 -5.690 1.00 92.00 82 TRP A C 1
ATOM 626 O O . TRP A 1 82 ? 8.743 -0.528 -4.851 1.00 92.00 82 TRP A O 1
ATOM 636 N N . ARG A 1 83 ? 9.384 1.110 -6.257 1.00 90.56 83 ARG A N 1
ATOM 637 C CA . ARG A 1 83 ? 8.304 2.058 -5.983 1.00 90.56 83 ARG A CA 1
ATOM 638 C C . ARG A 1 83 ? 7.516 2.302 -7.264 1.00 90.56 83 ARG A C 1
ATOM 640 O O . ARG A 1 83 ? 8.026 2.950 -8.176 1.00 90.56 83 ARG A O 1
ATOM 647 N N . LEU A 1 84 ? 6.277 1.819 -7.308 1.00 88.38 84 LEU A N 1
ATOM 648 C CA . LEU A 1 84 ? 5.362 2.031 -8.425 1.00 88.38 84 LEU A CA 1
ATOM 649 C C . LEU A 1 84 ? 4.269 3.033 -8.031 1.00 88.38 84 LEU A C 1
ATOM 651 O O . LEU A 1 84 ? 3.292 2.685 -7.368 1.00 88.38 84 LEU A O 1
ATOM 655 N N . ARG A 1 85 ? 4.464 4.295 -8.416 1.00 82.38 85 ARG A N 1
ATOM 656 C CA . ARG A 1 85 ? 3.643 5.459 -8.041 1.00 82.38 85 ARG A CA 1
ATOM 657 C C . ARG A 1 85 ? 2.519 5.766 -9.024 1.00 82.38 85 ARG A C 1
ATOM 659 O O . ARG A 1 85 ? 1.611 6.507 -8.668 1.00 82.38 85 ARG A O 1
ATOM 666 N N . GLU A 1 86 ? 2.524 5.188 -10.222 1.00 76.75 86 GLU A N 1
ATOM 667 C CA . GLU A 1 86 ? 1.412 5.334 -11.182 1.00 76.75 86 GLU A CA 1
ATOM 668 C C . GLU A 1 86 ? 0.058 4.882 -10.601 1.00 76.75 86 GLU A C 1
ATOM 670 O O . GLU A 1 86 ? -0.988 5.394 -10.986 1.00 76.75 86 GLU A O 1
ATOM 675 N N . LEU A 1 87 ? 0.074 4.002 -9.592 1.00 76.06 87 LEU A N 1
ATOM 676 C CA . LEU A 1 87 ? -1.127 3.479 -8.938 1.00 76.06 87 LEU A CA 1
ATOM 677 C C . LEU A 1 87 ? -1.728 4.419 -7.872 1.00 76.06 87 LEU A C 1
ATOM 679 O O . LEU A 1 87 ? -2.631 4.020 -7.141 1.00 76.06 87 LEU A O 1
ATOM 683 N N . SER A 1 88 ? -1.233 5.656 -7.749 1.00 68.56 88 SER A N 1
ATOM 684 C CA . SER A 1 88 ? -1.563 6.596 -6.658 1.00 68.56 88 SER A CA 1
ATOM 685 C C . SER A 1 88 ? -3.051 6.935 -6.495 1.00 68.56 88 SER A C 1
ATOM 687 O O . SER A 1 88 ? -3.471 7.377 -5.431 1.00 68.56 88 SER A O 1
ATOM 689 N N . GLY A 1 89 ? -3.892 6.650 -7.481 1.00 68.94 89 GLY A N 1
ATOM 690 C CA . GLY A 1 89 ? -5.333 6.584 -7.231 1.00 68.94 89 GLY A CA 1
ATOM 691 C C . GLY A 1 89 ? -6.032 5.682 -8.217 1.00 68.94 89 GLY A C 1
ATOM 692 O O . GLY A 1 89 ? -7.027 6.045 -8.838 1.00 68.94 89 GLY A O 1
ATOM 693 N N . ASP A 1 90 ? -5.458 4.494 -8.323 1.00 76.62 90 ASP A N 1
ATOM 694 C CA . ASP A 1 90 ? -6.194 3.303 -8.688 1.00 76.62 90 ASP A CA 1
ATOM 695 C C . ASP A 1 90 ? -7.271 3.024 -7.621 1.00 76.62 90 ASP A C 1
ATOM 697 O O . ASP A 1 90 ? -6.976 2.995 -6.422 1.00 76.62 90 ASP A O 1
ATOM 701 N N . GLU A 1 91 ? -8.525 2.860 -8.048 1.00 78.00 91 GLU A N 1
ATOM 702 C CA . GLU A 1 91 ? -9.654 2.673 -7.127 1.00 78.00 91 GLU A CA 1
ATOM 703 C C . GLU A 1 91 ? -9.530 1.393 -6.301 1.00 78.00 91 GLU A C 1
ATOM 705 O O . GLU A 1 91 ? -9.821 1.430 -5.107 1.00 78.00 91 GLU A O 1
ATOM 710 N N . ASP A 1 92 ? -9.008 0.302 -6.872 1.00 81.88 92 ASP A N 1
ATOM 711 C CA . ASP A 1 92 ? -8.825 -0.948 -6.130 1.00 81.88 92 ASP A CA 1
ATOM 712 C C . ASP A 1 92 ? -7.792 -0.777 -5.008 1.00 81.88 92 ASP A C 1
ATOM 714 O O . ASP A 1 92 ? -7.953 -1.356 -3.933 1.00 81.88 92 ASP A O 1
ATOM 718 N N . LEU A 1 93 ? -6.742 0.034 -5.205 1.00 79.81 93 LEU A N 1
ATOM 719 C CA . LEU A 1 93 ? -5.794 0.349 -4.129 1.00 79.81 93 LEU A CA 1
ATOM 720 C C . LEU A 1 93 ? -6.393 1.255 -3.049 1.00 79.81 93 LEU A C 1
ATOM 722 O O . LEU A 1 93 ? -6.071 1.090 -1.868 1.00 79.81 93 LEU A O 1
ATOM 726 N N . ILE A 1 94 ? -7.254 2.200 -3.429 1.00 79.94 94 ILE A N 1
ATOM 727 C CA . ILE A 1 94 ? -7.985 3.051 -2.478 1.00 79.94 94 ILE A CA 1
ATOM 728 C C . ILE A 1 94 ? -8.969 2.200 -1.656 1.00 79.94 94 ILE A C 1
ATOM 730 O O . ILE A 1 94 ? -9.071 2.359 -0.436 1.00 79.94 94 ILE A O 1
ATOM 734 N N . ASP A 1 95 ? -9.647 1.257 -2.305 1.00 81.81 95 ASP A N 1
ATOM 735 C CA . ASP A 1 95 ? -10.571 0.315 -1.676 1.00 81.81 95 ASP A CA 1
ATOM 736 C C . ASP A 1 95 ? -9.856 -0.767 -0.861 1.00 81.81 95 ASP A C 1
ATOM 738 O O . ASP A 1 95 ? -10.447 -1.331 0.058 1.00 81.81 95 ASP A O 1
ATOM 742 N N . LEU A 1 96 ? -8.588 -1.066 -1.157 1.00 82.81 96 LEU A N 1
ATOM 743 C CA . LEU A 1 96 ? -7.820 -2.098 -0.461 1.00 82.81 96 LEU A CA 1
ATOM 744 C C . LEU A 1 96 ? -7.520 -1.723 0.993 1.00 82.81 96 LEU A C 1
ATOM 746 O O . LEU A 1 96 ? -7.662 -2.567 1.883 1.00 82.81 96 LEU A O 1
ATOM 750 N N . LEU A 1 97 ? -7.066 -0.489 1.230 1.00 79.75 97 LEU A N 1
ATOM 751 C CA . LEU A 1 97 ? -6.622 -0.052 2.553 1.00 79.75 97 LEU A CA 1
ATOM 752 C C . LEU A 1 97 ? -7.301 1.249 2.998 1.00 79.75 97 LEU A C 1
ATOM 754 O O . LEU A 1 97 ? -8.055 1.151 3.966 1.00 79.75 97 LEU A O 1
ATOM 758 N N . PRO A 1 98 ? -7.111 2.413 2.333 1.00 76.69 98 PRO A N 1
ATOM 759 C CA . PRO A 1 98 ? -7.717 3.685 2.725 1.00 76.69 98 PRO A CA 1
ATOM 760 C C . PRO A 1 98 ? -9.164 3.580 3.202 1.00 76.69 98 PRO A C 1
ATOM 762 O O . PRO A 1 98 ? -9.415 3.640 4.402 1.00 76.69 98 PRO A O 1
ATOM 765 N N . ARG A 1 99 ? -10.116 3.322 2.302 1.00 78.50 99 ARG A N 1
ATOM 766 C CA . ARG A 1 99 ? -11.546 3.354 2.647 1.00 78.50 99 ARG A CA 1
ATOM 767 C C . ARG A 1 99 ? -11.944 2.306 3.688 1.00 78.50 99 ARG A C 1
ATOM 769 O O . ARG A 1 99 ? -12.930 2.494 4.392 1.00 78.50 99 ARG A O 1
ATOM 776 N N . ARG A 1 100 ? -11.176 1.220 3.836 1.00 81.50 100 ARG A N 1
ATOM 777 C CA . ARG A 1 100 ? -11.475 0.169 4.822 1.00 81.50 100 ARG A CA 1
ATOM 778 C C . ARG A 1 100 ? -11.105 0.557 6.243 1.00 81.50 100 ARG A C 1
ATOM 780 O O . ARG A 1 100 ? -11.801 0.138 7.163 1.00 81.50 100 ARG A O 1
ATOM 787 N N . VAL A 1 101 ? -10.023 1.315 6.426 1.00 84.50 101 VAL A N 1
ATOM 788 C CA . VAL A 1 101 ? -9.516 1.689 7.759 1.00 84.50 101 VAL A CA 1
ATOM 789 C C . VAL A 1 101 ? -10.027 3.046 8.237 1.00 84.50 101 VAL A C 1
ATOM 791 O O . VAL A 1 101 ? -9.793 3.418 9.379 1.00 84.50 101 VAL A O 1
ATOM 794 N N . PHE A 1 102 ? -10.763 3.778 7.403 1.00 82.62 102 PHE A N 1
ATOM 795 C CA . PHE A 1 102 ? -11.328 5.085 7.756 1.00 82.62 102 PHE A CA 1
ATOM 796 C C . PHE A 1 102 ? -12.192 5.076 9.017 1.00 82.62 102 PHE A C 1
ATOM 798 O O . PHE A 1 102 ? -11.973 5.938 9.866 1.00 82.62 102 PHE A O 1
ATOM 805 N N . PRO A 1 103 ? -13.069 4.078 9.235 1.00 86.38 103 PRO A N 1
ATOM 806 C CA . PRO A 1 103 ? -13.802 3.977 10.494 1.00 86.38 103 PRO A CA 1
ATOM 807 C C . PRO A 1 103 ? -12.899 3.881 11.735 1.00 86.38 103 PRO A C 1
ATOM 809 O O . PRO A 1 103 ? -13.322 4.252 12.825 1.00 86.38 103 PRO A O 1
ATOM 812 N N . TRP A 1 104 ? -11.668 3.377 11.596 1.00 89.75 104 TRP A N 1
ATOM 813 C CA . TRP A 1 104 ? -10.691 3.350 12.688 1.00 89.75 104 TRP A CA 1
ATOM 814 C C . TRP A 1 104 ? -10.039 4.708 12.905 1.00 89.75 104 TRP A C 1
ATOM 816 O O . TRP A 1 104 ? -9.814 5.091 14.045 1.00 89.75 104 TRP A O 1
ATOM 826 N N . PHE A 1 105 ? -9.760 5.454 11.836 1.00 87.06 105 PHE A N 1
ATOM 827 C CA . PHE A 1 105 ? -9.259 6.821 11.967 1.00 87.06 105 PHE A CA 1
ATOM 828 C C . PHE A 1 105 ? -10.291 7.736 12.629 1.00 87.06 105 PHE A C 1
ATOM 830 O O . PHE A 1 105 ? -9.918 8.478 13.527 1.00 87.06 105 PHE A O 1
ATOM 837 N N . GLU A 1 106 ? -11.574 7.609 12.289 1.00 87.06 106 GLU A N 1
ATOM 838 C CA . GLU A 1 106 ? -12.673 8.319 12.967 1.00 87.06 106 GLU A CA 1
ATOM 839 C C . GLU A 1 106 ? -12.724 7.993 14.472 1.00 87.06 106 GLU A C 1
ATOM 841 O O . GLU A 1 106 ? -12.879 8.884 15.301 1.00 87.06 106 GLU A O 1
ATOM 846 N N . GLN A 1 107 ? -12.504 6.729 14.858 1.00 90.62 107 GLN A N 1
ATOM 847 C CA . GLN A 1 107 ? -12.439 6.335 16.276 1.00 90.62 107 GLN A CA 1
ATOM 848 C C . GLN A 1 107 ? -11.249 6.942 17.025 1.00 90.62 107 GLN A C 1
ATOM 850 O O . GLN A 1 107 ? -11.346 7.185 18.225 1.00 90.62 107 GLN A O 1
ATOM 855 N N . LEU A 1 108 ? -10.124 7.148 16.340 1.00 89.94 108 LEU A N 1
ATOM 856 C CA . LEU A 1 108 ? -8.899 7.669 16.947 1.00 89.94 108 LEU A CA 1
ATOM 857 C C . LEU A 1 108 ? -8.840 9.203 16.946 1.00 89.94 108 LEU A C 1
ATOM 859 O O . LEU A 1 108 ? -8.257 9.781 17.860 1.00 89.94 108 LEU A O 1
ATOM 863 N N . LEU A 1 109 ? -9.400 9.854 15.924 1.00 86.94 109 LEU A N 1
ATOM 864 C CA . LEU A 1 109 ? -9.301 11.301 15.707 1.00 86.94 109 LEU A CA 1
ATOM 865 C C . LEU A 1 109 ? -10.554 12.062 16.161 1.00 86.94 109 LEU A C 1
ATOM 867 O O . LEU A 1 109 ? -10.431 13.206 16.589 1.00 86.94 109 LEU A O 1
ATOM 871 N N . GLY A 1 110 ? -11.725 11.424 16.130 1.00 86.88 110 GLY A N 1
ATOM 872 C CA . GLY A 1 110 ? -13.022 12.052 16.377 1.00 86.88 110 GLY A CA 1
ATOM 873 C C . GLY A 1 110 ? -13.875 12.145 15.111 1.00 86.88 110 GLY A C 1
ATOM 874 O O . GLY A 1 110 ? -13.352 12.126 13.999 1.00 86.88 110 GLY A O 1
ATOM 875 N N . GLU A 1 111 ? -15.194 12.243 15.309 1.00 86.69 111 GLU A N 1
ATOM 876 C CA . GLU A 1 111 ? -16.182 12.270 14.226 1.00 86.69 111 GLU A CA 1
ATOM 877 C C . GLU A 1 111 ? -15.966 13.462 13.279 1.00 86.69 111 GLU A C 1
ATOM 879 O O . GLU A 1 111 ? -16.015 14.618 13.701 1.00 86.69 111 GLU A O 1
ATOM 884 N N . GLY A 1 112 ? -15.781 13.178 11.988 1.00 82.88 112 GLY A N 1
ATOM 885 C CA . GLY A 1 112 ? -15.635 14.177 10.927 1.00 82.88 112 GLY A CA 1
ATOM 886 C C . GLY A 1 112 ? -14.207 14.685 10.718 1.00 82.88 112 GLY A C 1
ATOM 887 O O . GLY A 1 112 ? -13.997 15.583 9.900 1.00 82.88 112 GLY A O 1
ATOM 888 N N . GLU A 1 113 ? -13.225 14.113 11.416 1.00 82.38 113 GLU A N 1
ATOM 889 C CA . GLU A 1 113 ? -11.809 14.465 11.260 1.00 82.38 113 GLU A CA 1
ATOM 890 C C . GLU A 1 113 ? -11.138 13.720 10.090 1.00 82.38 113 GLU A C 1
ATOM 892 O O . GLU A 1 113 ? -10.047 14.098 9.646 1.00 82.38 113 GLU A O 1
ATOM 897 N N . VAL A 1 114 ? -11.772 12.673 9.542 1.00 77.50 114 VAL A N 1
ATOM 898 C CA . VAL A 1 114 ? -11.267 11.961 8.362 1.00 77.50 114 VAL A CA 1
ATOM 899 C C . VAL A 1 114 ? -11.928 12.514 7.110 1.00 77.50 114 VAL A C 1
ATOM 901 O O . VAL A 1 114 ? -13.143 12.476 6.938 1.00 77.50 114 VAL A O 1
ATOM 904 N N . VAL A 1 115 ? -11.112 12.991 6.175 1.00 73.50 115 VAL A N 1
ATOM 905 C CA . VAL A 1 115 ? -11.614 13.483 4.893 1.00 73.50 115 VAL A CA 1
ATOM 906 C C . VAL A 1 115 ? -11.501 12.383 3.833 1.00 73.50 115 VAL A C 1
ATOM 908 O O . VAL A 1 115 ? -10.458 11.746 3.662 1.00 73.50 115 VAL A O 1
ATOM 911 N N . GLU A 1 116 ? -12.610 12.133 3.129 1.00 69.75 116 GLU A N 1
ATOM 912 C CA . GLU A 1 116 ? -12.700 11.076 2.122 1.00 69.75 116 GLU A CA 1
ATOM 913 C C . GLU A 1 116 ? -11.761 11.334 0.930 1.00 69.75 116 GLU A C 1
ATOM 915 O O . GLU A 1 116 ? -11.765 12.438 0.375 1.00 69.75 116 GLU A O 1
ATOM 920 N N . PRO A 1 117 ? -10.963 10.339 0.497 1.00 67.88 117 PRO A N 1
ATOM 921 C CA . PRO A 1 117 ? -10.086 10.488 -0.646 1.00 67.88 117 PRO A CA 1
ATOM 922 C C . PRO A 1 117 ? -10.916 10.646 -1.917 1.00 67.88 117 PRO A C 1
ATOM 924 O O . PRO A 1 117 ? -11.616 9.726 -2.339 1.00 67.88 117 PRO A O 1
ATOM 927 N N . VAL A 1 118 ? -10.782 11.802 -2.563 1.00 67.94 118 VAL A N 1
ATOM 928 C CA . VAL A 1 118 ? -11.381 12.050 -3.879 1.00 67.94 118 VAL A CA 1
ATOM 929 C C . VAL A 1 118 ? -10.316 11.869 -4.960 1.00 67.94 118 VAL A C 1
ATOM 931 O O . VAL A 1 118 ? -9.346 12.639 -4.952 1.00 67.94 118 VAL A O 1
ATOM 934 N N . PRO A 1 119 ? -10.491 10.913 -5.896 1.00 66.81 119 PRO A N 1
ATOM 935 C CA . PRO A 1 119 ? -9.667 10.811 -7.094 1.00 66.81 119 PRO A CA 1
ATOM 936 C C . PRO A 1 119 ? -9.665 12.134 -7.866 1.00 66.81 119 PRO A C 1
ATOM 938 O O . PRO A 1 119 ? -10.719 12.643 -8.243 1.00 66.81 119 PRO A O 1
ATOM 941 N N . THR A 1 120 ? -8.490 12.721 -8.097 1.00 65.12 120 THR A N 1
ATOM 942 C CA . THR A 1 120 ? -8.381 13.991 -8.839 1.00 65.12 120 THR A CA 1
ATOM 943 C C . THR A 1 120 ? -7.984 13.841 -10.305 1.00 65.12 120 THR A C 1
ATOM 945 O O . THR A 1 120 ? -7.776 14.864 -10.950 1.00 65.12 120 THR A O 1
ATOM 948 N N . SER A 1 121 ? -7.837 12.622 -10.828 1.00 61.44 121 SER A N 1
ATOM 949 C CA . SER A 1 121 ? -7.587 12.397 -12.256 1.00 61.44 121 SER A CA 1
ATOM 950 C C . SER A 1 121 ? -8.357 11.205 -12.795 1.00 61.44 121 SER A C 1
ATOM 952 O O . SER A 1 121 ? -8.769 10.323 -12.045 1.00 61.44 121 SER A O 1
ATOM 954 N N . THR A 1 122 ? -8.544 11.198 -14.111 1.00 59.47 122 THR A N 1
ATOM 955 C CA . THR A 1 122 ? -9.282 10.167 -14.850 1.00 59.47 122 THR A CA 1
ATOM 956 C C . THR A 1 122 ? -8.450 9.684 -16.033 1.00 59.47 122 THR A C 1
ATOM 958 O O . THR A 1 122 ? -7.479 10.332 -16.413 1.00 59.47 122 THR A O 1
ATOM 961 N N . ALA A 1 123 ? -8.851 8.587 -16.680 1.00 57.50 123 ALA A N 1
ATOM 962 C CA . ALA A 1 123 ? -8.206 8.153 -17.923 1.00 57.50 123 ALA A CA 1
ATOM 963 C C . ALA A 1 123 ? -8.271 9.223 -19.038 1.00 57.50 123 ALA A C 1
ATOM 965 O O . ALA A 1 123 ? -7.376 9.296 -19.874 1.00 57.50 123 ALA A O 1
ATOM 966 N N . SER A 1 124 ? -9.314 10.063 -19.041 1.00 52.00 124 SER A N 1
ATOM 967 C CA . SER A 1 124 ? -9.503 11.170 -19.992 1.00 52.00 124 SER A CA 1
ATOM 968 C C . SER A 1 124 ? -8.783 12.470 -19.615 1.00 52.00 124 SER A C 1
ATOM 970 O O . SER A 1 124 ? -8.616 13.330 -20.473 1.00 52.00 124 SER A O 1
ATOM 972 N N . ASP A 1 125 ? -8.378 12.622 -18.354 1.00 60.91 125 ASP A N 1
ATOM 973 C CA . ASP A 1 125 ? -7.630 13.772 -17.830 1.00 60.91 125 ASP A CA 1
ATOM 974 C C . ASP A 1 125 ? -6.615 13.260 -16.794 1.00 60.91 125 ASP A C 1
ATOM 976 O O . ASP A 1 125 ? -6.894 13.280 -15.586 1.00 60.91 125 ASP A O 1
ATOM 980 N N . PRO A 1 126 ? -5.504 12.656 -17.260 1.00 59.03 126 PRO A N 1
ATOM 981 C CA . PRO A 1 126 ? -4.532 12.025 -16.380 1.00 59.03 126 PRO A CA 1
ATOM 982 C C . PRO A 1 126 ? -3.656 13.084 -15.697 1.00 59.03 126 PRO A C 1
ATOM 984 O O . PRO A 1 126 ? -3.047 13.923 -16.360 1.00 59.03 126 PRO A O 1
ATOM 987 N N . ASP A 1 127 ? -3.523 13.025 -14.366 1.00 60.81 127 ASP A N 1
ATOM 988 C CA . ASP A 1 127 ? -2.497 13.808 -13.670 1.00 60.81 127 ASP A CA 1
ATOM 989 C C . ASP A 1 127 ? -1.139 13.165 -13.988 1.00 60.81 127 ASP A C 1
ATOM 991 O O . ASP A 1 127 ? -0.962 11.967 -13.746 1.00 60.81 127 ASP A O 1
ATOM 995 N N . PRO A 1 128 ? -0.151 13.921 -14.495 1.00 53.31 128 PRO A N 1
ATOM 996 C CA . PRO A 1 128 ? 1.166 13.384 -14.833 1.00 53.31 128 PRO A CA 1
ATOM 997 C C . PRO A 1 128 ? 1.931 12.816 -13.626 1.00 53.31 128 PRO A C 1
ATOM 999 O O . PRO A 1 128 ? 2.984 12.214 -13.804 1.00 53.31 128 PRO A O 1
ATOM 1002 N N . ARG A 1 129 ? 1.439 13.012 -12.393 1.00 53.19 129 ARG A N 1
ATOM 1003 C CA . ARG A 1 129 ? 1.991 12.405 -11.171 1.00 53.19 129 ARG A CA 1
ATOM 1004 C C . ARG A 1 129 ? 1.136 11.257 -10.605 1.00 53.19 129 ARG A C 1
ATOM 1006 O O . ARG A 1 129 ? 1.437 10.784 -9.514 1.00 53.19 129 ARG A O 1
ATOM 1013 N N . GLY A 1 130 ? 0.106 10.812 -11.330 1.00 53.41 130 GLY A N 1
ATOM 1014 C CA . GLY A 1 130 ? -0.899 9.849 -10.871 1.00 53.41 130 GLY A CA 1
ATOM 1015 C C . GLY A 1 130 ? -2.064 10.514 -10.128 1.00 53.41 130 GLY A C 1
ATOM 1016 O O . GLY A 1 130 ? -1.970 11.661 -9.687 1.00 53.41 130 GLY A O 1
ATOM 1017 N N . THR A 1 131 ? -3.181 9.796 -9.994 1.00 52.31 131 THR A N 1
ATOM 1018 C CA . THR A 1 131 ? -4.377 10.288 -9.294 1.00 52.31 131 THR A CA 1
ATOM 1019 C C . THR A 1 131 ? -4.031 10.722 -7.876 1.00 52.31 131 THR A C 1
ATOM 1021 O O . THR A 1 131 ? -3.582 9.921 -7.060 1.00 52.31 131 THR A O 1
ATOM 1024 N N . ARG A 1 132 ? -4.255 12.005 -7.567 1.00 58.06 132 ARG A N 1
ATOM 1025 C CA . ARG A 1 132 ? -4.120 12.517 -6.202 1.00 58.06 132 ARG A CA 1
ATOM 1026 C C . ARG A 1 132 ? -5.375 12.222 -5.404 1.00 58.06 132 ARG A C 1
ATOM 1028 O O . ARG A 1 132 ? -6.465 12.130 -5.968 1.00 58.06 132 ARG A O 1
ATOM 1035 N N . LEU A 1 133 ? -5.217 12.142 -4.087 1.00 55.06 133 LEU A N 1
ATOM 1036 C CA . LEU A 1 133 ? -6.322 12.041 -3.145 1.00 55.06 133 LEU A CA 1
ATOM 1037 C C . LEU A 1 133 ? -6.443 13.369 -2.404 1.00 55.06 133 LEU A C 1
ATOM 1039 O O . LEU A 1 133 ? -5.631 13.708 -1.540 1.00 55.06 133 LEU A O 1
ATOM 1043 N N . ARG A 1 134 ? -7.455 14.167 -2.748 1.00 52.78 134 ARG A N 1
ATOM 1044 C CA . ARG A 1 134 ? -7.746 15.369 -1.957 1.00 52.78 134 ARG A CA 1
ATOM 1045 C C . ARG A 1 134 ? -8.218 14.946 -0.560 1.00 52.78 134 ARG A C 1
ATOM 1047 O O . ARG A 1 134 ? -9.095 14.100 -0.469 1.00 52.78 134 ARG A O 1
ATOM 1054 N N . GLY A 1 135 ? -7.655 15.564 0.486 1.00 51.56 135 GLY A N 1
ATOM 1055 C CA . GLY A 1 135 ? -8.154 15.430 1.859 1.00 51.56 135 GLY A CA 1
ATOM 1056 C C . GLY A 1 135 ? -7.511 14.351 2.737 1.00 51.56 135 GLY A C 1
ATOM 1057 O O . GLY A 1 135 ? -8.161 13.832 3.621 1.00 51.56 135 GLY A O 1
ATOM 1058 N N . TRP A 1 136 ? -6.246 13.972 2.565 1.00 51.56 136 TRP A N 1
ATOM 1059 C CA . TRP A 1 136 ? -5.666 13.028 3.533 1.00 51.56 136 TRP A CA 1
ATOM 1060 C C . TRP A 1 136 ? -5.380 13.704 4.896 1.00 51.56 136 TRP A C 1
ATOM 1062 O O . TRP A 1 136 ? -4.751 14.768 4.897 1.00 51.56 136 TRP A O 1
ATOM 1072 N N . PRO A 1 137 ? -5.774 13.115 6.047 1.00 45.25 137 PRO A N 1
ATOM 1073 C CA . PRO A 1 137 ? -5.749 13.795 7.352 1.00 45.25 137 PRO A CA 1
ATOM 1074 C C . PRO A 1 137 ? -4.355 13.934 7.994 1.00 45.25 137 PRO A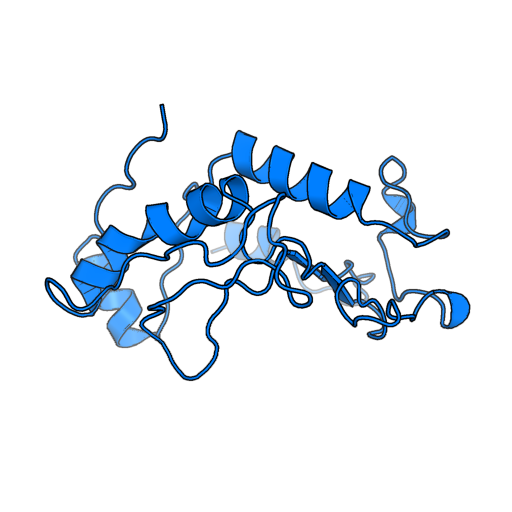 C 1
ATOM 1076 O O . PRO A 1 137 ? -4.226 14.504 9.073 1.00 45.25 137 PRO A O 1
ATOM 1079 N N . VAL A 1 138 ? -3.280 13.445 7.363 1.00 43.78 138 VAL A N 1
ATOM 1080 C CA . VAL A 1 138 ? -1.960 13.351 8.010 1.00 43.78 138 VAL A CA 1
ATOM 1081 C C . VAL A 1 138 ? -0.867 13.926 7.101 1.00 43.78 138 VAL A C 1
ATOM 1083 O O . VAL A 1 138 ? -0.421 13.283 6.159 1.00 43.78 138 VAL A O 1
ATOM 1086 N N . TRP A 1 139 ? -0.465 15.167 7.395 1.00 37.38 139 TRP A N 1
ATOM 1087 C CA . TRP A 1 139 ? 0.786 15.835 7.001 1.00 37.38 139 TRP A CA 1
ATOM 1088 C C . TRP A 1 139 ? 1.216 15.781 5.516 1.00 37.38 139 TRP A C 1
ATOM 1090 O O . TRP A 1 139 ? 1.900 14.872 5.056 1.00 37.38 139 TRP A O 1
ATOM 1100 N N . GLY A 1 140 ? 0.952 16.872 4.786 1.00 38.59 140 GLY A N 1
ATOM 1101 C CA . GLY A 1 140 ? 1.852 17.400 3.741 1.00 38.59 140 GLY A CA 1
ATOM 1102 C C . GLY A 1 140 ? 2.033 16.613 2.430 1.00 38.59 140 GLY A C 1
ATOM 1103 O O . GLY A 1 140 ? 2.706 17.115 1.530 1.00 38.59 140 GLY A O 1
ATOM 1104 N N . GLY A 1 141 ? 1.432 15.433 2.264 1.00 43.66 141 GLY A N 1
ATOM 1105 C CA . GLY A 1 141 ? 1.458 14.652 1.021 1.00 43.66 141 GLY A CA 1
ATOM 1106 C C . GLY A 1 141 ? 0.047 14.305 0.548 1.00 43.66 141 GLY A C 1
ATOM 1107 O O . GLY A 1 141 ? -0.663 13.573 1.218 1.00 43.66 141 GLY A O 1
ATOM 1108 N N . LYS A 1 142 ? -0.367 14.830 -0.608 1.00 50.97 142 LYS A N 1
ATOM 1109 C CA . LYS A 1 142 ? -1.756 14.805 -1.113 1.00 50.97 142 LYS A CA 1
ATOM 1110 C C . LYS A 1 142 ? -2.217 13.467 -1.736 1.00 50.97 142 LYS A C 1
ATOM 1112 O O . LYS A 1 142 ? -3.080 13.487 -2.606 1.00 50.97 142 LYS A O 1
ATOM 1117 N N . GLU A 1 143 ? -1.567 12.333 -1.469 1.00 58.72 143 GLU A N 1
ATOM 1118 C CA . GLU A 1 143 ? -1.675 11.170 -2.372 1.00 58.72 143 GLU A CA 1
ATOM 1119 C C . GLU A 1 143 ? -1.369 9.847 -1.657 1.00 58.72 143 GLU A C 1
ATOM 1121 O O . GLU A 1 143 ? -0.353 9.743 -0.960 1.00 58.72 143 GLU A O 1
ATOM 1126 N N . LEU A 1 144 ? -2.189 8.813 -1.902 1.00 70.44 144 LEU A N 1
ATOM 1127 C CA . LEU A 1 144 ? -1.712 7.430 -1.835 1.00 70.44 144 LEU A CA 1
ATOM 1128 C C . LEU A 1 144 ? -0.502 7.364 -2.770 1.00 70.44 144 LEU A C 1
ATOM 1130 O O . LEU A 1 144 ? -0.594 7.796 -3.904 1.00 70.44 144 LEU A O 1
ATOM 1134 N N . ARG A 1 145 ? 0.652 6.887 -2.303 1.00 72.81 145 ARG A N 1
ATOM 1135 C CA . ARG A 1 145 ? 1.906 7.004 -3.069 1.00 72.81 145 ARG A CA 1
ATOM 1136 C C . ARG A 1 145 ? 2.141 5.868 -4.073 1.00 72.81 145 ARG A C 1
ATOM 1138 O O . ARG A 1 145 ? 3.210 5.812 -4.673 1.00 72.81 145 ARG A O 1
ATOM 1145 N N . GLY A 1 146 ? 1.171 4.972 -4.229 1.00 80.50 146 GLY A N 1
ATOM 1146 C CA . GLY A 1 146 ? 1.260 3.761 -5.038 1.00 80.50 146 GLY A CA 1
ATOM 1147 C C . GLY A 1 146 ? 1.705 2.530 -4.243 1.00 80.50 146 GLY A C 1
ATOM 1148 O O . GLY A 1 146 ? 1.541 2.470 -3.024 1.00 80.50 146 GLY A O 1
ATOM 1149 N N . ALA A 1 147 ? 2.241 1.530 -4.942 1.00 87.12 147 ALA A N 1
ATOM 1150 C CA . ALA A 1 147 ? 2.646 0.248 -4.373 1.00 87.12 147 ALA A CA 1
ATOM 1151 C C . ALA A 1 147 ? 4.168 0.167 -4.257 1.00 87.12 147 ALA A C 1
ATOM 1153 O O . ALA A 1 147 ? 4.888 0.306 -5.248 1.00 87.12 147 ALA A O 1
ATOM 1154 N N . TYR A 1 148 ? 4.664 -0.022 -3.035 1.00 89.12 148 TYR A N 1
ATOM 1155 C CA . TYR A 1 148 ? 6.094 -0.131 -2.761 1.00 89.12 148 TYR A CA 1
ATOM 1156 C C . TYR A 1 148 ? 6.401 -1.547 -2.298 1.00 89.12 148 TYR A C 1
ATOM 1158 O O . TYR A 1 148 ? 5.742 -2.059 -1.392 1.00 89.12 148 TYR A O 1
ATOM 1166 N N . CYS A 1 149 ? 7.425 -2.158 -2.877 1.00 89.12 149 CYS A N 1
ATOM 1167 C CA . CYS A 1 149 ? 7.959 -3.416 -2.387 1.00 89.12 149 CYS A CA 1
ATOM 1168 C C . CYS A 1 149 ? 9.451 -3.292 -2.098 1.00 89.12 149 CYS A C 1
ATOM 1170 O O . CYS A 1 149 ? 10.196 -2.586 -2.782 1.00 89.12 149 CYS A O 1
ATOM 1172 N N . VAL A 1 150 ? 9.870 -4.011 -1.064 1.00 89.38 150 VAL A N 1
ATOM 1173 C CA . VAL A 1 150 ? 11.274 -4.209 -0.731 1.00 89.38 150 VAL A CA 1
ATOM 1174 C C . VAL A 1 150 ? 11.583 -5.670 -1.003 1.00 89.38 150 VAL A C 1
ATOM 1176 O O . VAL A 1 150 ? 10.897 -6.552 -0.485 1.00 89.38 150 VAL A O 1
ATOM 1179 N N . LEU A 1 151 ? 12.577 -5.911 -1.848 1.00 88.25 151 LEU A N 1
ATOM 1180 C CA . LEU A 1 151 ? 13.042 -7.246 -2.166 1.00 88.25 151 LEU A CA 1
ATOM 1181 C C . LEU A 1 151 ? 13.641 -7.889 -0.911 1.00 88.25 151 LEU A C 1
ATOM 1183 O O . LEU A 1 151 ? 14.410 -7.232 -0.194 1.00 88.25 151 LEU A O 1
ATOM 1187 N N . PRO A 1 152 ? 13.285 -9.149 -0.613 1.00 86.19 152 PRO A N 1
ATOM 1188 C CA . PRO A 1 152 ? 13.900 -9.885 0.476 1.00 86.19 152 PRO A CA 1
ATOM 1189 C C . PRO A 1 152 ? 15.408 -9.983 0.258 1.00 86.19 152 PRO A C 1
ATOM 1191 O O . PRO A 1 152 ? 15.895 -10.264 -0.835 1.00 86.19 152 PRO A O 1
ATOM 1194 N N . GLN A 1 153 ? 16.153 -9.760 1.330 1.00 81.88 153 GLN A N 1
ATOM 1195 C CA . GLN A 1 153 ? 17.586 -10.004 1.343 1.00 81.88 153 GLN A CA 1
ATOM 1196 C C . GLN A 1 153 ? 17.843 -11.419 1.839 1.00 81.88 153 GLN A C 1
ATOM 1198 O O . GLN A 1 153 ? 17.053 -11.969 2.613 1.00 81.88 153 GLN A O 1
ATOM 1203 N N . GLU A 1 154 ? 18.951 -12.002 1.391 1.00 76.12 154 GLU A N 1
ATOM 1204 C CA . GLU A 1 154 ? 19.416 -13.250 1.969 1.00 76.12 154 GLU A CA 1
ATOM 1205 C C . GLU A 1 154 ? 19.716 -13.018 3.451 1.00 76.12 154 GLU A C 1
ATOM 1207 O O . GLU A 1 154 ? 20.368 -12.047 3.846 1.00 76.12 154 GLU A O 1
ATOM 1212 N N . ARG A 1 155 ? 19.154 -13.880 4.294 1.00 71.56 155 ARG A N 1
ATOM 1213 C CA . ARG A 1 155 ? 19.369 -13.796 5.728 1.00 71.56 155 ARG A CA 1
ATOM 1214 C C . ARG A 1 155 ? 20.705 -14.453 6.046 1.00 71.56 155 ARG A C 1
ATOM 1216 O O . ARG A 1 155 ? 20.856 -15.651 5.838 1.00 71.56 155 ARG A O 1
ATOM 1223 N N . HIS A 1 156 ? 21.639 -13.676 6.580 1.00 73.31 156 HIS A N 1
ATOM 1224 C CA . HIS A 1 156 ? 22.952 -14.181 6.990 1.00 73.31 156 HIS A CA 1
ATOM 1225 C C . HIS A 1 156 ? 23.082 -14.411 8.503 1.00 73.31 156 HIS A C 1
ATOM 1227 O O . HIS A 1 156 ? 24.120 -14.895 8.943 1.00 73.31 156 HIS A O 1
ATOM 1233 N N . ASP A 1 157 ? 22.069 -14.055 9.302 1.00 77.00 157 ASP A N 1
ATOM 1234 C CA . ASP A 1 157 ? 22.079 -14.281 10.750 1.00 77.00 157 ASP A CA 1
ATOM 1235 C C . ASP A 1 157 ? 21.339 -15.566 11.160 1.00 77.00 157 ASP A C 1
ATOM 1237 O O . ASP A 1 157 ? 20.350 -15.960 10.539 1.00 77.00 157 ASP A O 1
ATOM 1241 N N . ASP A 1 158 ? 21.814 -16.180 12.248 1.00 80.12 158 ASP A N 1
ATOM 1242 C CA . ASP A 1 158 ? 21.231 -17.381 12.865 1.00 80.12 158 ASP A CA 1
ATOM 1243 C C . ASP A 1 158 ? 20.005 -17.072 13.746 1.00 80.12 158 ASP A C 1
ATOM 1245 O O . ASP A 1 158 ? 19.480 -17.959 14.426 1.00 80.12 158 ASP A O 1
ATOM 1249 N N . ALA A 1 159 ? 19.550 -15.813 13.807 1.00 76.75 159 ALA A N 1
ATOM 1250 C CA . ALA A 1 159 ? 18.400 -15.481 14.633 1.00 76.75 159 ALA A CA 1
ATOM 1251 C C . ALA A 1 159 ? 17.122 -16.113 14.038 1.00 76.75 159 ALA A C 1
ATOM 1253 O O . ALA A 1 159 ? 17.007 -16.303 12.824 1.00 76.75 159 ALA A O 1
ATOM 1254 N N . PRO A 1 160 ? 16.120 -16.447 14.868 1.00 72.56 160 PRO A N 1
ATOM 1255 C CA . PRO A 1 160 ? 14.862 -16.994 14.373 1.00 72.56 160 PRO A CA 1
ATOM 1256 C C . PRO A 1 160 ? 14.164 -16.026 13.402 1.00 72.56 160 PRO A C 1
ATOM 1258 O O . PRO A 1 160 ? 14.310 -14.798 13.479 1.00 72.56 160 PRO A O 1
ATOM 1261 N N . SER A 1 161 ? 13.390 -16.565 12.453 1.00 75.25 161 SER A N 1
ATOM 1262 C CA . SER A 1 161 ? 12.494 -15.737 11.635 1.00 75.25 161 SER A CA 1
ATOM 1263 C C . SER A 1 161 ? 11.510 -14.982 12.509 1.00 75.25 161 SER A C 1
ATOM 1265 O O . SER A 1 161 ? 11.121 -15.472 13.560 1.00 75.25 161 SER A O 1
ATOM 1267 N N . LEU A 1 162 ? 11.058 -13.802 12.069 1.00 67.69 162 LEU A N 1
ATOM 1268 C CA . LEU A 1 162 ? 9.984 -13.096 12.774 1.00 67.69 162 LEU A CA 1
ATOM 1269 C C . LEU A 1 162 ? 8.760 -14.010 12.946 1.00 67.69 162 LEU A C 1
ATOM 1271 O O . LEU A 1 162 ? 8.070 -13.934 13.954 1.00 67.69 162 LEU A O 1
ATOM 1275 N N . ALA A 1 163 ? 8.523 -14.914 11.989 1.00 67.44 163 ALA A N 1
ATOM 1276 C CA . ALA A 1 163 ? 7.473 -15.919 12.071 1.00 67.44 163 ALA A CA 1
ATOM 1277 C C . ALA A 1 163 ? 7.749 -17.011 13.120 1.00 67.44 163 ALA A C 1
ATOM 1279 O O . ALA A 1 163 ? 6.793 -17.528 13.694 1.00 67.44 163 ALA A O 1
ATOM 1280 N N . ASP A 1 164 ? 9.007 -17.394 13.346 1.00 75.56 164 ASP A N 1
ATOM 1281 C CA . ASP A 1 164 ? 9.401 -18.323 14.412 1.00 75.56 164 ASP A CA 1
ATOM 1282 C C . ASP A 1 164 ? 9.351 -17.633 15.776 1.00 75.56 164 ASP A C 1
ATOM 1284 O O . ASP A 1 164 ? 8.743 -18.174 16.694 1.00 75.56 164 ASP A O 1
ATOM 1288 N N . SER A 1 165 ? 9.877 -16.410 15.890 1.00 73.75 165 SER A N 1
ATOM 1289 C CA . SER A 1 165 ? 9.784 -15.592 17.104 1.00 73.75 165 SER A CA 1
ATOM 1290 C C . SER A 1 165 ? 8.326 -15.355 17.492 1.00 73.75 165 SER A C 1
ATOM 1292 O O . SER A 1 165 ? 7.932 -15.662 18.606 1.00 73.75 165 SER A O 1
ATOM 1294 N N . ALA A 1 166 ? 7.475 -14.941 16.547 1.00 66.00 166 ALA A N 1
ATOM 1295 C CA . ALA A 1 166 ? 6.048 -14.737 16.801 1.00 66.00 166 ALA A CA 1
ATOM 1296 C C . ALA A 1 166 ? 5.291 -16.029 17.164 1.00 66.00 166 ALA A C 1
ATOM 1298 O O . ALA A 1 166 ? 4.215 -15.955 17.756 1.00 66.00 166 ALA A O 1
ATOM 1299 N N . ARG A 1 167 ? 5.807 -17.206 16.781 1.00 71.19 167 ARG A N 1
ATOM 1300 C CA . ARG A 1 167 ? 5.273 -18.508 17.213 1.00 71.19 167 ARG A CA 1
ATOM 1301 C C . ARG A 1 167 ? 5.785 -18.919 18.594 1.00 71.19 167 ARG A C 1
ATOM 1303 O O . ARG A 1 167 ? 5.084 -19.661 19.275 1.00 71.19 167 ARG A O 1
ATOM 1310 N N . ALA A 1 168 ? 6.975 -18.471 18.983 1.00 73.00 168 ALA A N 1
ATOM 1311 C CA . ALA A 1 168 ? 7.597 -18.778 20.267 1.00 73.00 168 ALA A CA 1
ATOM 1312 C C . ALA A 1 168 ? 7.023 -17.955 21.436 1.00 73.00 168 ALA A C 1
ATOM 1314 O O . ALA A 1 168 ? 7.138 -18.399 22.577 1.00 73.00 168 ALA A O 1
ATOM 1315 N N . GLY A 1 169 ? 6.366 -16.826 21.145 1.00 49.94 169 GLY A N 1
ATOM 1316 C CA . GLY A 1 169 ? 5.807 -15.905 22.141 1.00 49.94 169 GLY A CA 1
ATOM 1317 C C . GLY A 1 169 ? 6.780 -14.785 22.459 1.00 49.94 169 GLY A C 1
ATOM 1318 O O . GLY A 1 169 ? 6.888 -14.451 23.657 1.00 49.94 169 GLY A O 1
#

Foldseek 3Di:
DDDADDEQDPVQLVCCVVPVDGDDPPLFDVVLVVVLVVVLVVPDPDPQDDPVDLVSLEFFDPCVRQDADPLRQWGNVDRFKTFHQQVFPDPSVCVGPVVRCQSHVCVNPHHPLADFFDFPADPVRADSRHTFGDGGNDDDGRTNRGDMDGRHYDDPDPDDDPVVVVVVD

Radius of gyration: 18.51 Å; chains: 1; bounding box: 42×36×45 Å

Sequence (169 aa):
MNAVLPPLTTEDIEQFVQNGFVIKRKVLDPALCAAARDRLWAGNTSIQLRRDDPSTWIGPLPESDQVSTPDGLNDRTGNCGWRLRELSGDEDLIDLLPRRVFPWFEQLLGEGEVVEPVPTSTASDPDPRGTRLRGWPVWGGKELRGAYCVLPQERHDDAPSLADSARAG

pLDDT: mean 79.89, std 14.22, range [37.38, 96.0]

Secondary structure (DSSP, 8-state):
--PPPPPPPHHHHHHHHHHS----SS-S-HHHHHHHHHHHHHT---SS--TT-GGGGSSPPPGGG--B-TTSSEEEEETTEEEE-TTTT-HHHHHHTHHHHHHHHHHHH-TT-SPPPEE--BTTB--TT---EET-SSSS--S---EEEEPPPPP-S-SPPHHHHHHH-